Protein AF-A0A4R2KGY7-F1 (afdb_monomer_lite)

Secondary structure (DSSP, 8-state):
--TTTTTS-HHHHHHHHHHHHHHHHHHHHHS-HHHHSTT-SS---S------

Radius of gyration: 17.4 Å; chains: 1; bounding box: 29×38×45 Å

Organism: NCBI:txid35805

Sequence (52 aa):
MFDRIATITFDQIALSLVTLALLREIMVFALPDSVAGPGGWLIDTATDRGEE

pLDDT: mean 70.01, std 12.54, range [47.25, 92.5]

Foldseek 3Di:
DCVVVVPCDPVNVVVVVVVVVVVVVCCLVVPDCCQNNCVHPPHHPVPPPDDD

Structure (mmCIF, N/CA/C/O backbone):
data_AF-A0A4R2KGY7-F1
#
_entry.id   AF-A0A4R2KGY7-F1
#
loop_
_atom_site.group_PDB
_atom_site.id
_atom_site.type_symbol
_atom_site.label_atom_id
_atom_site.label_alt_id
_atom_site.label_comp_id
_atom_site.label_asym_id
_atom_site.label_entity_id
_atom_site.label_seq_id
_atom_site.pdbx_PDB_ins_code
_atom_site.Cartn_x
_atom_site.Cartn_y
_atom_site.Cartn_z
_atom_site.occupancy
_atom_site.B_iso_or_equiv
_atom_site.auth_seq_id
_atom_site.auth_comp_id
_atom_site.auth_asym_id
_atom_site.auth_atom_id
_atom_site.pdbx_PDB_model_num
ATOM 1 N N . MET A 1 1 ? 17.418 -19.616 -20.498 1.00 54.00 1 MET A N 1
ATOM 2 C CA . MET A 1 1 ? 16.443 -19.786 -19.393 1.00 54.00 1 MET A CA 1
ATOM 3 C C . MET A 1 1 ? 15.867 -18.460 -18.862 1.00 54.00 1 MET A C 1
ATOM 5 O O . MET A 1 1 ? 14.978 -18.517 -18.031 1.00 54.00 1 MET A O 1
ATOM 9 N N . PHE A 1 2 ? 16.286 -17.282 -19.357 1.00 58.22 2 PHE A N 1
ATOM 10 C CA . PHE A 1 2 ? 15.726 -15.970 -18.960 1.00 58.22 2 PHE A CA 1
ATOM 11 C C . PHE A 1 2 ? 14.598 -15.444 -19.875 1.00 58.22 2 PHE A C 1
ATOM 13 O O . PHE A 1 2 ? 13.983 -14.427 -19.576 1.00 58.22 2 PHE A O 1
ATOM 20 N N . ASP A 1 3 ? 14.287 -16.161 -20.959 1.00 57.88 3 ASP A N 1
ATOM 21 C CA . ASP A 1 3 ? 13.331 -15.753 -22.002 1.00 57.88 3 ASP A CA 1
ATOM 22 C C . ASP A 1 3 ? 11.892 -15.530 -21.486 1.00 57.88 3 ASP A C 1
ATOM 24 O O . ASP A 1 3 ? 11.171 -14.667 -21.973 1.00 57.88 3 ASP A O 1
ATOM 28 N N . ARG A 1 4 ? 11.493 -16.229 -20.413 1.00 57.75 4 ARG A N 1
ATOM 29 C CA . ARG A 1 4 ? 10.138 -16.120 -19.841 1.00 57.75 4 ARG A CA 1
ATOM 30 C C . ARG A 1 4 ? 9.904 -14.900 -18.955 1.00 57.75 4 ARG A C 1
ATOM 32 O O . ARG A 1 4 ? 8.755 -14.558 -18.704 1.00 57.75 4 ARG A O 1
ATOM 39 N N . ILE A 1 5 ? 10.967 -14.244 -18.490 1.00 58.59 5 ILE A N 1
ATOM 40 C CA . ILE A 1 5 ? 10.844 -13.020 -17.684 1.00 58.59 5 ILE A CA 1
ATOM 41 C C . ILE A 1 5 ? 10.577 -11.812 -18.598 1.00 58.59 5 ILE A C 1
ATOM 43 O O . ILE A 1 5 ? 9.899 -10.877 -18.189 1.00 58.59 5 ILE A O 1
ATOM 47 N N . ALA A 1 6 ? 11.009 -11.870 -19.864 1.00 58.75 6 ALA A N 1
ATOM 48 C CA . ALA A 1 6 ? 10.768 -10.821 -20.857 1.00 58.75 6 ALA A CA 1
ATOM 49 C C . ALA A 1 6 ? 9.317 -10.775 -21.380 1.00 58.75 6 ALA A C 1
ATOM 51 O O . ALA A 1 6 ? 8.927 -9.801 -22.018 1.00 58.75 6 ALA A O 1
ATOM 52 N N . THR A 1 7 ? 8.506 -11.807 -21.115 1.00 61.19 7 THR A N 1
ATOM 53 C CA . THR A 1 7 ? 7.071 -11.820 -21.457 1.00 61.19 7 THR A CA 1
ATOM 54 C C . THR A 1 7 ? 6.215 -11.090 -20.421 1.00 61.19 7 THR A C 1
ATOM 56 O O . THR A 1 7 ? 5.037 -10.839 -20.671 1.00 61.19 7 THR A O 1
ATOM 59 N N . ILE A 1 8 ? 6.785 -10.745 -19.262 1.00 66.88 8 ILE A N 1
ATOM 60 C CA . ILE A 1 8 ? 6.089 -9.926 -18.277 1.00 66.88 8 ILE A CA 1
ATOM 61 C C . ILE A 1 8 ? 6.135 -8.489 -18.784 1.00 66.88 8 ILE A C 1
ATOM 63 O O . ILE A 1 8 ? 7.169 -7.823 -18.759 1.00 66.88 8 ILE A O 1
ATOM 67 N N . THR A 1 9 ? 5.003 -8.030 -19.301 1.00 76.38 9 THR A N 1
ATOM 68 C CA . THR A 1 9 ? 4.874 -6.657 -19.791 1.00 76.38 9 THR A CA 1
ATOM 69 C C . THR A 1 9 ? 4.879 -5.684 -18.613 1.00 76.38 9 THR A C 1
ATOM 71 O O . THR A 1 9 ? 4.444 -6.023 -17.512 1.00 76.38 9 THR A O 1
ATOM 74 N N . PHE A 1 10 ? 5.358 -4.455 -18.832 1.00 78.56 10 PHE A N 1
ATOM 75 C CA . PHE A 1 10 ? 5.342 -3.409 -17.799 1.00 78.56 10 PHE A CA 1
ATOM 76 C C . PHE A 1 10 ? 3.940 -3.220 -17.201 1.00 78.56 10 PHE A C 1
ATOM 78 O O . PHE A 1 10 ? 3.800 -3.067 -15.990 1.00 78.56 10 PHE A O 1
ATOM 85 N N . ASP A 1 11 ? 2.912 -3.316 -18.045 1.00 81.81 11 ASP A N 1
ATOM 86 C CA . ASP A 1 11 ? 1.512 -3.243 -17.638 1.00 81.81 11 ASP A CA 1
ATOM 87 C C . ASP A 1 11 ? 1.138 -4.326 -16.615 1.00 81.81 11 ASP A C 1
ATOM 89 O O . ASP A 1 11 ? 0.538 -4.018 -15.595 1.00 81.81 11 ASP A O 1
ATOM 93 N N . GLN A 1 12 ? 1.592 -5.571 -16.789 1.00 84.94 12 GLN A N 1
ATOM 94 C CA . GLN A 1 12 ? 1.341 -6.643 -15.818 1.00 84.94 12 GLN A CA 1
ATOM 95 C C . GLN A 1 12 ? 1.990 -6.378 -14.456 1.00 84.94 12 GLN A C 1
ATOM 97 O O . GLN A 1 12 ? 1.411 -6.712 -13.420 1.00 84.94 12 GLN A O 1
ATOM 102 N N . ILE A 1 13 ? 3.177 -5.767 -14.439 1.00 86.75 13 ILE A N 1
ATOM 103 C CA . ILE A 1 13 ? 3.857 -5.380 -13.195 1.00 86.75 13 ILE A CA 1
ATOM 104 C C . ILE A 1 13 ? 3.096 -4.232 -12.531 1.00 86.75 13 ILE A C 1
ATOM 106 O O . ILE A 1 13 ? 2.801 -4.298 -11.337 1.00 86.75 13 ILE A O 1
ATOM 110 N N . ALA A 1 14 ? 2.735 -3.208 -13.306 1.00 88.69 14 ALA A N 1
ATOM 111 C CA . ALA A 1 14 ? 1.970 -2.064 -12.831 1.00 88.69 14 ALA A CA 1
ATOM 112 C C . ALA A 1 14 ? 0.604 -2.493 -12.280 1.00 88.69 14 ALA A C 1
ATOM 114 O O . ALA A 1 14 ? 0.239 -2.110 -11.173 1.00 88.69 14 ALA A O 1
ATOM 115 N N . LEU A 1 15 ? -0.114 -3.357 -12.995 1.00 91.94 15 LEU A N 1
ATOM 116 C CA . LEU A 1 15 ? -1.416 -3.871 -12.595 1.00 91.94 15 LEU A CA 1
ATOM 117 C C . LEU A 1 15 ? -1.311 -4.754 -11.349 1.00 91.94 15 LEU A C 1
ATOM 119 O O . LEU A 1 15 ? -2.161 -4.653 -10.470 1.00 91.94 15 LEU A O 1
ATOM 123 N N . SER A 1 16 ? -0.243 -5.546 -11.205 1.00 89.88 16 SER A N 1
ATOM 124 C CA . SER A 1 16 ? 0.020 -6.317 -9.980 1.00 89.88 16 SER A CA 1
ATOM 125 C C . SER A 1 16 ? 0.287 -5.408 -8.779 1.00 89.88 16 SER A C 1
ATOM 127 O O . SER A 1 16 ? -0.280 -5.628 -7.711 1.00 89.88 16 SER A O 1
ATOM 129 N N . LEU A 1 17 ? 1.097 -4.359 -8.952 1.00 89.31 17 LEU A N 1
ATOM 130 C CA . LEU A 1 17 ? 1.367 -3.363 -7.910 1.00 89.31 17 LEU A CA 1
ATOM 131 C C . LEU A 1 17 ? 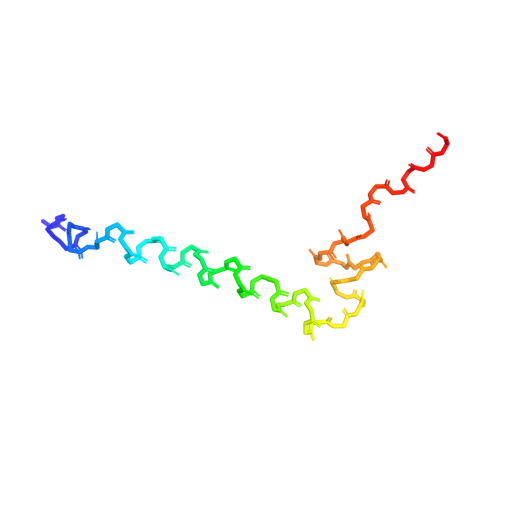0.103 -2.600 -7.505 1.00 89.31 17 LEU A C 1
ATOM 133 O O . LEU A 1 17 ? -0.174 -2.467 -6.315 1.00 89.31 17 LEU A O 1
ATOM 137 N N . VAL A 1 18 ? -0.686 -2.145 -8.480 1.00 92.31 18 VAL A N 1
ATOM 138 C CA . VAL A 1 18 ? -1.967 -1.464 -8.244 1.00 92.31 18 VAL A CA 1
ATOM 139 C C . VAL A 1 18 ? -2.949 -2.398 -7.543 1.00 92.31 18 VAL A C 1
ATOM 141 O O . VAL A 1 18 ? -3.585 -1.997 -6.574 1.00 92.31 18 VAL A O 1
ATOM 144 N N . THR A 1 19 ? -3.027 -3.661 -7.965 1.00 92.50 19 THR A N 1
ATOM 145 C CA . THR A 1 19 ? -3.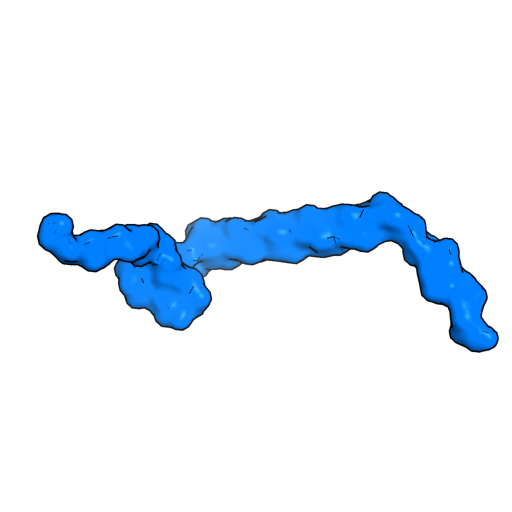867 -4.675 -7.314 1.00 92.50 19 THR A CA 1
ATOM 146 C C . THR A 1 19 ? -3.448 -4.882 -5.861 1.00 92.50 19 THR A C 1
ATOM 148 O O . THR A 1 19 ? -4.306 -4.940 -4.986 1.00 92.50 19 THR A O 1
ATOM 151 N N . LEU A 1 20 ? -2.144 -4.936 -5.574 1.00 90.31 20 LEU A N 1
ATOM 152 C CA . LEU A 1 20 ? -1.632 -5.064 -4.208 1.00 90.31 20 LEU A CA 1
ATOM 153 C C . LEU A 1 20 ? -1.960 -3.836 -3.350 1.00 90.31 20 LEU A C 1
ATOM 155 O O . LEU A 1 20 ? -2.369 -3.983 -2.201 1.00 90.31 20 LEU A O 1
ATOM 159 N N . ALA A 1 21 ? -1.800 -2.632 -3.905 1.00 85.50 21 ALA A N 1
ATOM 160 C CA . ALA A 1 21 ? -2.115 -1.382 -3.220 1.00 85.50 21 ALA A CA 1
ATOM 161 C C . ALA A 1 21 ? -3.613 -1.281 -2.896 1.00 85.50 21 ALA A C 1
ATOM 163 O O . ALA A 1 21 ? -3.981 -0.950 -1.771 1.00 85.50 21 ALA A O 1
ATOM 164 N N . LEU A 1 22 ? -4.475 -1.645 -3.848 1.00 87.44 22 LEU A N 1
ATOM 165 C CA . LEU A 1 22 ? -5.920 -1.709 -3.641 1.00 87.44 22 LEU A CA 1
ATOM 166 C C . LEU A 1 22 ? -6.298 -2.784 -2.626 1.00 87.44 22 LEU A C 1
ATOM 168 O O . LEU A 1 22 ? -7.139 -2.538 -1.772 1.00 87.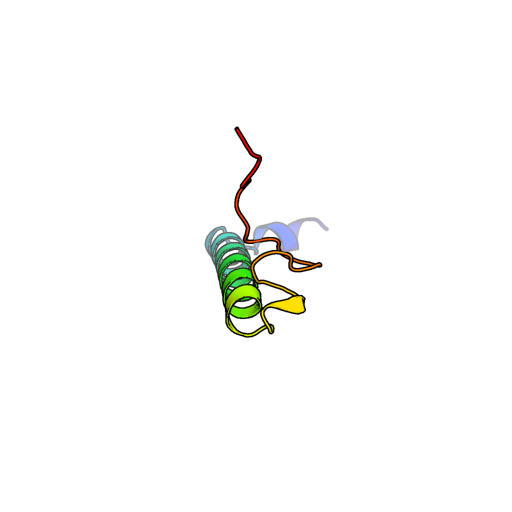44 22 LEU A O 1
ATOM 172 N N . LEU A 1 23 ? -5.662 -3.955 -2.673 1.00 86.19 23 LEU A N 1
ATOM 173 C CA . LEU A 1 23 ? -5.903 -5.018 -1.702 1.00 86.19 23 LEU A CA 1
ATOM 174 C C . LEU A 1 23 ? -5.498 -4.586 -0.288 1.00 86.19 23 LEU A C 1
ATOM 176 O O . LEU A 1 23 ? -6.218 -4.887 0.657 1.00 86.19 23 LEU A O 1
ATOM 180 N N . ARG A 1 24 ? -4.387 -3.851 -0.138 1.00 80.00 24 ARG A N 1
ATOM 181 C CA . ARG A 1 24 ? -3.996 -3.228 1.135 1.00 80.00 24 ARG A CA 1
ATOM 182 C C . ARG A 1 24 ? -5.078 -2.276 1.626 1.00 80.00 24 ARG A C 1
ATOM 184 O O . ARG A 1 24 ? -5.449 -2.361 2.787 1.00 80.00 24 ARG A O 1
ATOM 191 N N . GLU A 1 25 ? -5.590 -1.406 0.764 1.00 76.75 25 GLU A N 1
ATOM 192 C CA . GLU A 1 25 ? -6.605 -0.429 1.168 1.00 76.75 25 GLU A CA 1
ATOM 193 C C . GLU A 1 25 ? -7.950 -1.085 1.503 1.00 76.75 25 GLU A C 1
ATOM 195 O O . GLU A 1 25 ? -8.599 -0.736 2.485 1.00 76.75 25 GLU A O 1
ATOM 200 N N . ILE A 1 26 ? -8.339 -2.110 0.743 1.00 80.19 26 ILE A N 1
ATOM 201 C CA . ILE A 1 26 ? -9.507 -2.939 1.051 1.00 80.19 26 ILE A CA 1
ATOM 202 C C . ILE A 1 26 ? -9.297 -3.663 2.373 1.00 80.19 26 ILE A C 1
ATOM 204 O O . ILE A 1 26 ? -10.231 -3.741 3.156 1.00 80.19 26 ILE A O 1
ATOM 208 N N . MET A 1 27 ? -8.098 -4.176 2.649 1.00 69.56 27 MET A N 1
ATOM 209 C CA . MET A 1 27 ? -7.789 -4.761 3.949 1.00 69.56 27 MET A CA 1
ATOM 210 C C . MET A 1 27 ? -7.917 -3.719 5.060 1.00 69.56 27 MET A C 1
ATOM 212 O O . MET A 1 27 ? -8.528 -4.023 6.070 1.00 69.56 27 MET A O 1
ATOM 216 N N . VAL A 1 28 ? -7.441 -2.489 4.875 1.00 68.12 28 VAL A N 1
ATOM 217 C CA . VAL A 1 28 ? -7.630 -1.424 5.873 1.00 68.12 28 VAL A CA 1
ATOM 218 C C . VAL A 1 28 ? -9.111 -1.139 6.120 1.00 68.12 28 VAL A C 1
ATOM 220 O O . VAL A 1 28 ? -9.534 -1.045 7.263 1.00 68.12 28 VAL A O 1
ATOM 223 N N . PHE A 1 29 ? -9.914 -1.054 5.061 1.00 66.56 29 PHE A N 1
ATOM 224 C CA . PHE A 1 29 ? -11.333 -0.718 5.171 1.00 66.56 29 PHE A CA 1
ATOM 225 C C . PHE A 1 29 ? -12.221 -1.887 5.631 1.00 66.56 29 PHE A C 1
ATOM 227 O O . PHE A 1 29 ? -13.239 -1.683 6.287 1.00 66.56 29 PHE A O 1
ATOM 234 N N . ALA A 1 30 ? -11.877 -3.116 5.243 1.00 71.31 30 ALA A N 1
ATOM 235 C CA . ALA A 1 30 ? -12.654 -4.318 5.533 1.00 71.31 30 ALA A CA 1
ATOM 236 C C . ALA A 1 30 ? -12.222 -5.002 6.833 1.00 71.31 30 ALA A C 1
ATOM 238 O O . ALA A 1 30 ? -13.019 -5.751 7.406 1.00 71.31 30 ALA A O 1
ATOM 239 N N . LEU A 1 31 ? -10.981 -4.799 7.291 1.00 63.56 31 LEU A N 1
ATOM 240 C CA . LEU A 1 31 ? -10.565 -5.311 8.588 1.00 63.56 31 LEU A CA 1
ATOM 241 C C . LEU A 1 31 ? -11.117 -4.416 9.705 1.00 63.56 31 LEU A C 1
ATOM 243 O O . LEU A 1 31 ? -11.178 -3.199 9.564 1.00 63.56 31 LEU A O 1
ATOM 247 N N . PRO A 1 32 ? -11.517 -5.024 10.833 1.00 59.06 32 PRO A N 1
ATOM 248 C CA . PRO A 1 32 ? -12.031 -4.285 11.976 1.00 59.06 32 PRO A CA 1
ATOM 249 C C . PRO A 1 32 ? -10.983 -3.304 12.518 1.00 59.06 32 PRO A C 1
ATOM 251 O O . PRO A 1 32 ? -9.785 -3.595 12.481 1.00 59.06 32 PRO A O 1
ATOM 254 N N . ASP A 1 33 ? -11.444 -2.193 13.102 1.00 60.69 33 ASP A N 1
ATOM 255 C CA . ASP A 1 33 ? -10.613 -1.128 13.691 1.00 60.69 33 ASP A CA 1
ATOM 256 C C . ASP A 1 33 ? -9.518 -1.636 14.650 1.00 60.69 33 ASP A C 1
ATOM 258 O O . ASP A 1 33 ? -8.462 -1.026 14.773 1.00 60.69 33 ASP A O 1
ATOM 262 N N . SER A 1 34 ? -9.715 -2.791 15.299 1.00 61.91 34 SER A N 1
ATOM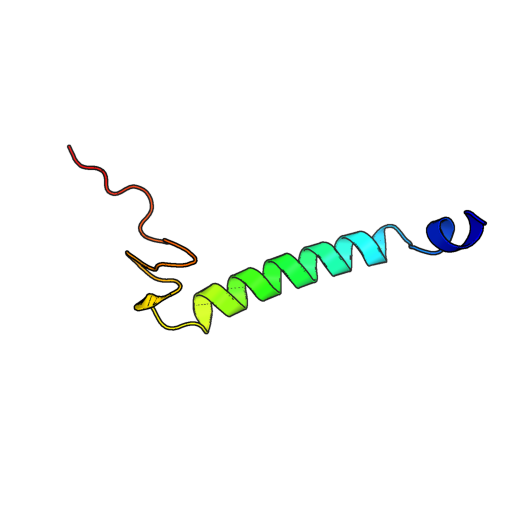 263 C CA . SER A 1 34 ? -8.686 -3.418 16.146 1.00 61.91 34 SER A CA 1
ATOM 264 C C . SER A 1 34 ? -7.447 -3.912 15.379 1.00 61.91 34 SER A C 1
ATOM 266 O O . SER A 1 34 ? -6.406 -4.152 15.989 1.00 61.91 34 SER A O 1
ATOM 268 N N . VAL A 1 35 ? -7.537 -4.103 14.060 1.00 66.12 35 VAL A N 1
ATOM 269 C CA . VAL A 1 35 ? -6.434 -4.572 13.203 1.00 66.12 35 VAL A CA 1
ATOM 270 C C . VAL A 1 35 ? -5.931 -3.465 12.277 1.00 66.12 35 VAL A C 1
ATOM 272 O O . VAL A 1 35 ? -4.717 -3.354 12.094 1.00 66.12 35 VAL A O 1
ATOM 275 N N . ALA A 1 36 ? -6.835 -2.651 11.725 1.00 61.59 36 ALA A N 1
ATOM 276 C CA . ALA A 1 36 ? -6.505 -1.594 10.767 1.00 61.59 36 ALA A CA 1
ATOM 277 C C . ALA A 1 36 ? -7.252 -0.268 11.029 1.00 61.59 36 ALA A C 1
ATOM 279 O O . ALA A 1 36 ? -7.765 0.358 10.105 1.00 61.59 36 ALA A O 1
ATOM 280 N N . GLY A 1 37 ? -7.330 0.139 12.296 1.00 63.06 37 GLY A N 1
ATOM 281 C CA . GLY A 1 37 ? -7.886 1.419 12.738 1.00 63.06 37 GLY A CA 1
ATOM 282 C C . GLY A 1 37 ? -6.944 2.157 13.702 1.00 63.06 37 GLY A C 1
ATOM 283 O O . GLY A 1 37 ? -5.757 1.827 13.788 1.00 63.06 37 GLY A O 1
ATOM 284 N N . PRO A 1 38 ? -7.435 3.167 14.441 1.00 64.00 38 PRO A N 1
ATOM 285 C CA . PRO A 1 38 ? -6.627 3.919 15.398 1.00 64.00 38 PRO A CA 1
ATOM 286 C C . PRO A 1 38 ? -6.164 3.019 16.558 1.00 64.00 38 PRO A C 1
ATOM 288 O O . PRO A 1 38 ? -6.987 2.582 17.363 1.00 64.00 38 PRO A O 1
ATOM 291 N N . GLY A 1 39 ? -4.862 2.736 16.658 1.00 65.88 39 GLY A N 1
ATOM 292 C CA . GLY A 1 39 ? -4.304 1.756 17.597 1.00 65.88 39 GLY A CA 1
ATOM 293 C C . GLY A 1 39 ? -4.344 0.305 17.094 1.00 65.88 39 GLY A C 1
ATOM 294 O O . GLY A 1 39 ? -4.258 -0.622 17.901 1.00 65.88 39 GLY A O 1
ATOM 295 N N . GLY A 1 40 ? -4.519 0.086 15.786 1.00 70.38 40 GLY A N 1
ATOM 296 C CA . GLY A 1 40 ? -4.569 -1.238 15.166 1.00 70.38 40 GLY A CA 1
ATOM 297 C C . GLY A 1 40 ? -3.205 -1.939 15.128 1.00 70.38 40 GLY A C 1
ATOM 298 O O . GLY A 1 40 ? -2.181 -1.327 14.840 1.00 70.38 40 GLY A O 1
ATOM 299 N N . TRP A 1 41 ? -3.175 -3.254 15.378 1.00 69.94 41 TRP A N 1
ATOM 300 C CA . TRP A 1 41 ? -1.913 -4.015 15.458 1.00 69.94 41 TRP A CA 1
ATOM 301 C C 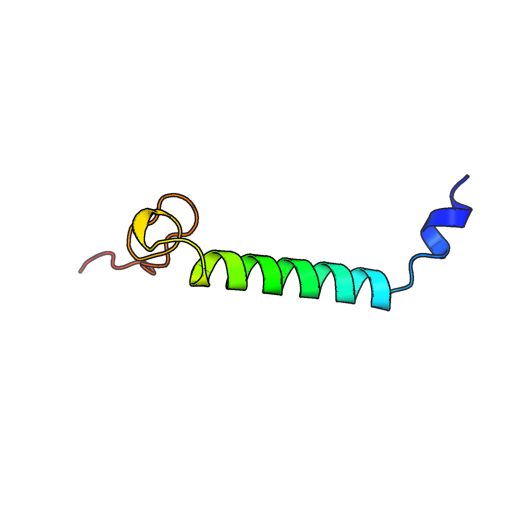. TRP A 1 41 ? -1.197 -4.212 14.105 1.00 69.94 41 TRP A C 1
ATOM 303 O O . TRP A 1 41 ? 0.019 -4.400 14.084 1.00 69.94 41 TRP A O 1
ATOM 313 N N . LEU A 1 42 ? -1.924 -4.194 12.979 1.00 67.44 42 LEU A N 1
ATOM 314 C CA . LEU A 1 42 ? -1.362 -4.458 11.645 1.00 67.44 42 LEU A CA 1
ATOM 315 C C . LEU A 1 42 ? -1.121 -3.172 10.846 1.00 67.44 42 LEU A C 1
ATOM 317 O O . LEU A 1 42 ? -0.068 -3.015 10.230 1.00 67.44 42 LEU A O 1
ATOM 321 N N . ILE A 1 43 ? -2.107 -2.273 10.821 1.00 60.03 43 ILE A N 1
ATOM 322 C CA . ILE A 1 43 ? -2.002 -0.957 10.187 1.00 60.03 43 ILE A CA 1
ATOM 323 C C . ILE A 1 43 ? -2.529 0.064 11.183 1.00 60.03 43 ILE A C 1
ATOM 325 O O . ILE A 1 43 ? -3.736 0.221 11.344 1.00 60.03 43 ILE A O 1
ATOM 329 N N . ASP A 1 44 ? -1.604 0.749 11.845 1.00 67.12 44 ASP A N 1
ATOM 330 C CA . ASP A 1 44 ? -1.952 1.854 12.720 1.00 67.12 44 ASP A CA 1
ATOM 331 C C . ASP A 1 44 ? -2.253 3.089 11.864 1.00 67.12 44 ASP A C 1
ATOM 333 O O . ASP A 1 44 ? -1.369 3.687 11.247 1.00 67.12 44 ASP A O 1
ATOM 337 N N . THR A 1 45 ? -3.538 3.425 11.755 1.00 64.62 45 THR A N 1
ATOM 338 C CA . THR A 1 45 ? -4.000 4.649 11.084 1.00 64.62 45 THR A CA 1
ATOM 339 C C . THR A 1 45 ? -4.128 5.813 12.058 1.00 64.62 45 THR A C 1
ATOM 341 O O . THR A 1 45 ? -4.514 6.910 11.644 1.00 64.62 45 THR A O 1
ATOM 344 N N . ALA A 1 46 ? -3.815 5.599 13.342 1.00 61.25 46 ALA A N 1
ATOM 345 C CA . ALA A 1 46 ? -3.522 6.676 14.270 1.00 61.25 46 ALA A CA 1
ATOM 346 C C . ALA A 1 46 ? -2.189 7.289 13.840 1.00 61.25 46 ALA A C 1
ATOM 348 O O . ALA A 1 46 ? -1.153 7.078 14.451 1.00 61.25 46 ALA A O 1
ATOM 349 N N . THR A 1 47 ? -2.232 8.046 12.739 1.00 58.03 47 THR A N 1
ATOM 350 C CA . THR A 1 47 ? -1.165 8.958 12.356 1.00 58.03 47 THR A CA 1
ATOM 351 C C . THR A 1 47 ? -0.716 9.640 13.634 1.00 58.03 47 THR A C 1
ATOM 353 O O . THR A 1 47 ? -1.552 10.252 14.298 1.00 58.03 47 THR A O 1
ATOM 356 N N . ASP A 1 48 ? 0.536 9.387 14.007 1.00 58.66 48 ASP A N 1
ATOM 357 C CA . ASP A 1 48 ? 1.342 10.101 14.984 1.00 58.66 48 ASP A CA 1
ATOM 358 C C . ASP A 1 48 ? 0.554 11.208 15.703 1.00 58.66 48 ASP A C 1
ATOM 360 O O . ASP A 1 48 ? 0.629 12.389 15.374 1.00 58.66 48 ASP A O 1
ATOM 364 N N . ARG A 1 49 ? -0.303 10.803 16.645 1.00 54.91 49 ARG A N 1
ATOM 365 C CA . ARG A 1 49 ? -0.805 11.696 17.682 1.00 54.91 49 ARG A CA 1
ATOM 366 C C . ARG A 1 49 ? 0.093 11.458 18.890 1.00 54.91 49 ARG A C 1
ATOM 368 O O . ARG A 1 49 ? -0.410 11.145 19.959 1.00 54.91 49 ARG A O 1
ATOM 375 N N . GLY A 1 50 ? 1.408 11.546 18.663 1.00 51.78 50 GLY A N 1
ATOM 376 C CA . GLY A 1 50 ? 2.301 12.197 19.610 1.00 51.78 50 GLY A CA 1
ATOM 377 C C . GLY A 1 50 ? 1.892 13.672 19.576 1.00 51.78 50 GLY A C 1
ATOM 378 O O . GLY A 1 50 ? 1.939 14.299 18.526 1.00 51.78 50 GLY A O 1
ATOM 379 N N . GLU A 1 51 ? 1.113 14.156 20.535 1.00 54.91 51 GLU A N 1
ATOM 380 C CA . GLU A 1 51 ? 1.577 14.515 21.875 1.00 54.91 51 GLU A CA 1
ATOM 381 C C . GLU A 1 51 ? 2.482 15.758 21.794 1.00 54.91 51 GLU A C 1
ATOM 383 O O . GLU A 1 51 ? 3.598 15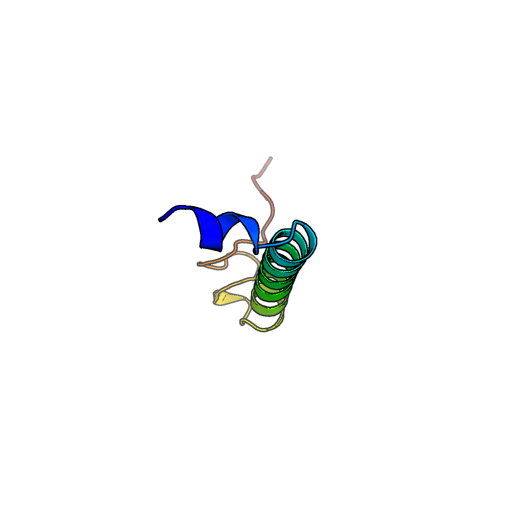.690 21.291 1.00 54.91 51 GLU A O 1
ATOM 388 N N . GLU A 1 52 ? 1.925 16.856 22.337 1.00 47.25 52 GLU A N 1
ATOM 389 C CA . GLU A 1 52 ? 2.533 18.152 22.718 1.00 47.25 52 GLU A CA 1
ATOM 390 C C . GLU A 1 52 ? 2.506 19.316 21.706 1.00 47.25 52 GLU A C 1
ATOM 392 O O . GLU A 1 52 ? 3.306 19.371 20.748 1.00 47.25 52 GLU A O 1
#